Protein AF-D0GMX8-F1 (afdb_monomer_lite)

Foldseek 3Di:
DDDDDDCPDLDQDADVCLVPPPLADPLLSVLLSVVSSDDPPDQDDLVVSCVVDPDDSVSSVVSVVSCVVLQQWAWDQDPVRGIDIDGHSDSVPRPDDHPVVVVVVVVDDD

Secondary structure (DSSP, 8-state):
--------SS-----HHHHH-TTS-HHHHHHHHHHHTSPTT----HHHHHHTSSS-HHHHHHHHHHHHHTTSEEEEE-TTS-EEEEE-SSGGG--PPPHHHHHHTTS---

Structure (mmCIF, N/CA/C/O backbone):
data_AF-D0GMX8-F1
#
_entry.id   AF-D0GMX8-F1
#
loop_
_atom_site.group_PDB
_atom_site.id
_atom_site.type_symbol
_atom_site.label_atom_id
_atom_site.label_alt_id
_atom_site.label_comp_id
_atom_site.label_asym_id
_atom_site.label_entity_id
_atom_site.label_seq_id
_atom_site.pdbx_PDB_ins_code
_atom_site.Cartn_x
_atom_site.Cartn_y
_atom_site.Cartn_z
_atom_site.occupancy
_atom_site.B_iso_or_equiv
_atom_site.auth_seq_id
_atom_site.auth_comp_id
_atom_site.auth_asym_id
_atom_site.auth_atom_id
_atom_site.pdbx_PDB_model_num
ATOM 1 N N . MET A 1 1 ? -20.144 13.429 -29.636 1.00 50.22 1 MET A N 1
ATOM 2 C CA . MET A 1 1 ? -20.637 12.050 -29.410 1.00 50.22 1 MET A CA 1
ATOM 3 C C . MET A 1 1 ? -20.011 11.541 -28.115 1.00 50.22 1 MET A C 1
ATOM 5 O O . MET A 1 1 ? -18.799 11.648 -27.983 1.00 50.22 1 MET A O 1
ATOM 9 N N . LYS A 1 2 ? -20.798 11.110 -27.120 1.00 54.91 2 LYS A N 1
ATOM 10 C CA . LYS A 1 2 ? -20.285 10.665 -25.811 1.00 54.91 2 LYS A CA 1
ATOM 11 C C . LYS A 1 2 ? -20.066 9.151 -25.867 1.00 54.91 2 LYS A C 1
ATOM 13 O O . LYS A 1 2 ? -21.026 8.395 -25.777 1.00 54.91 2 LYS A O 1
ATOM 18 N N . THR A 1 3 ? -18.829 8.709 -26.065 1.00 55.72 3 THR A N 1
ATOM 19 C CA . THR A 1 3 ? -18.500 7.278 -26.070 1.00 55.72 3 THR A CA 1
ATOM 20 C C . THR A 1 3 ? -18.466 6.771 -24.632 1.00 55.72 3 THR A C 1
ATOM 22 O O . THR A 1 3 ? -17.582 7.134 -23.860 1.00 55.72 3 THR A O 1
ATOM 25 N N . ILE A 1 4 ? -19.443 5.949 -24.251 1.00 68.44 4 ILE A N 1
ATOM 26 C CA . ILE A 1 4 ? -19.438 5.235 -22.972 1.00 68.44 4 ILE A CA 1
ATOM 27 C C . ILE A 1 4 ? -18.650 3.940 -23.193 1.00 68.44 4 ILE A C 1
ATOM 29 O O . ILE A 1 4 ? -19.181 2.968 -23.723 1.00 68.44 4 ILE A O 1
ATOM 33 N N . MET A 1 5 ? -17.367 3.932 -22.829 1.00 63.62 5 MET A N 1
ATOM 34 C CA . MET A 1 5 ? -16.567 2.705 -22.827 1.00 63.62 5 MET A CA 1
ATOM 35 C C . MET A 1 5 ? -17.048 1.794 -21.692 1.00 63.62 5 MET A C 1
ATOM 37 O O . MET A 1 5 ? -16.853 2.107 -20.517 1.00 63.62 5 MET A O 1
ATOM 41 N N . LYS A 1 6 ? -17.665 0.655 -22.028 1.00 68.94 6 LYS A N 1
ATOM 42 C CA . LYS A 1 6 ? -17.852 -0.441 -21.069 1.00 68.94 6 LYS A CA 1
ATOM 43 C C . LYS A 1 6 ? -16.501 -1.132 -20.877 1.00 68.94 6 LYS A C 1
ATOM 45 O O . LYS A 1 6 ? -15.975 -1.713 -21.822 1.00 68.94 6 LYS A O 1
ATOM 50 N N . LYS A 1 7 ? -15.923 -1.040 -19.676 1.00 71.31 7 LYS A N 1
ATOM 51 C CA . LYS A 1 7 ? -14.758 -1.852 -19.301 1.00 71.31 7 LYS A CA 1
ATOM 52 C C . LYS A 1 7 ? -15.223 -3.299 -19.144 1.00 71.31 7 LYS A C 1
ATOM 54 O O . LYS A 1 7 ? -15.945 -3.592 -18.198 1.00 71.31 7 LYS A O 1
ATOM 59 N N . ASN A 1 8 ? -14.842 -4.167 -20.077 1.00 76.44 8 ASN A N 1
ATOM 60 C CA . ASN A 1 8 ? -15.145 -5.602 -20.020 1.00 76.44 8 ASN A CA 1
ATOM 61 C C . ASN A 1 8 ? -13.936 -6.436 -19.551 1.00 76.44 8 ASN A C 1
ATOM 63 O O . ASN A 1 8 ? -14.078 -7.625 -19.2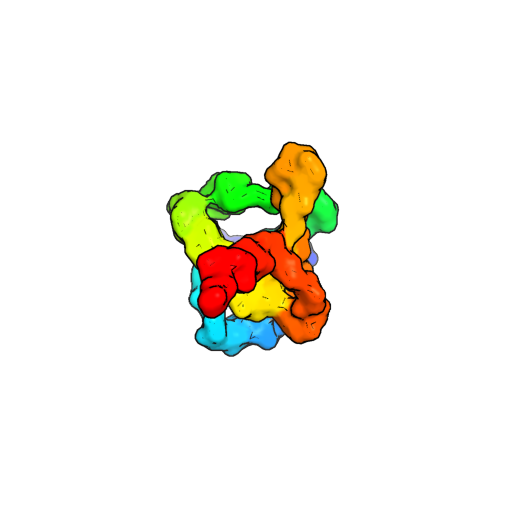89 1.00 76.44 8 ASN A O 1
ATOM 67 N N . ASP A 1 9 ? -12.763 -5.814 -19.431 1.00 79.25 9 ASP A N 1
ATOM 68 C CA . ASP A 1 9 ? -11.500 -6.410 -19.000 1.00 79.25 9 ASP A CA 1
ATOM 69 C C . ASP A 1 9 ? -10.661 -5.385 -18.203 1.00 79.25 9 ASP A C 1
ATOM 71 O O . ASP A 1 9 ? -11.082 -4.241 -17.998 1.00 79.25 9 ASP A O 1
ATOM 75 N N . ASN A 1 10 ? -9.486 -5.802 -17.712 1.00 84.31 10 ASN A N 1
ATOM 76 C CA . ASN A 1 10 ? -8.500 -4.932 -17.052 1.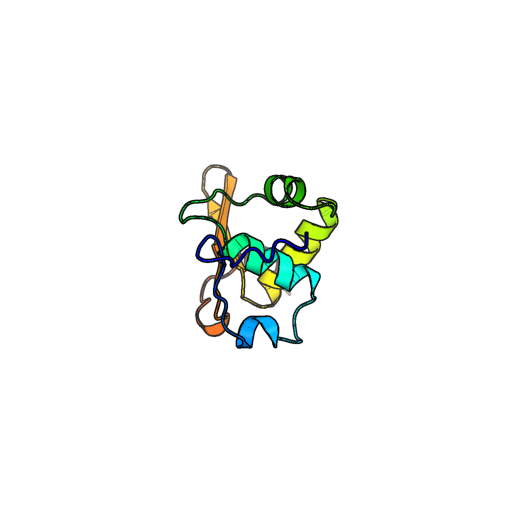00 84.31 10 ASN A CA 1
ATOM 77 C C . ASN A 1 10 ? -9.025 -4.174 -15.817 1.00 84.31 10 ASN A C 1
ATOM 79 O O . ASN A 1 10 ? -8.772 -2.979 -15.631 1.00 84.31 10 ASN A O 1
ATOM 83 N N . PHE A 1 11 ? -9.756 -4.876 -14.953 1.00 89.25 11 PHE A N 1
ATOM 84 C CA . PHE A 1 11 ? -10.201 -4.371 -13.658 1.00 89.25 11 PHE A CA 1
ATOM 85 C C . PHE A 1 11 ? -9.649 -5.229 -12.520 1.00 89.25 11 PHE A C 1
ATOM 87 O O . PHE A 1 11 ? -9.378 -6.417 -12.682 1.00 89.25 11 PHE A O 1
ATOM 94 N N . THR A 1 12 ? -9.490 -4.612 -11.354 1.00 89.06 12 THR A N 1
ATOM 95 C CA . THR A 1 12 ? -9.103 -5.300 -10.122 1.00 89.06 12 THR A CA 1
ATOM 96 C C . THR A 1 12 ? -10.353 -5.481 -9.275 1.00 89.06 12 THR A C 1
ATOM 98 O O . THR A 1 12 ? -11.014 -4.499 -8.936 1.00 89.06 12 THR A O 1
ATOM 101 N N . ILE A 1 13 ? -10.689 -6.730 -8.958 1.00 90.12 13 ILE A N 1
ATOM 102 C CA . ILE A 1 13 ? -11.703 -7.046 -7.950 1.00 90.12 13 ILE A CA 1
ATOM 103 C C . ILE A 1 13 ? -10.999 -7.031 -6.598 1.00 90.12 13 ILE A C 1
ATOM 105 O O . ILE A 1 13 ? -9.960 -7.666 -6.445 1.00 90.12 13 ILE A O 1
ATOM 109 N N . ILE A 1 14 ? -11.566 -6.299 -5.646 1.00 91.25 14 ILE A N 1
ATOM 110 C CA . ILE A 1 14 ? -11.101 -6.249 -4.262 1.00 91.25 14 ILE A CA 1
ATOM 111 C C . ILE A 1 14 ? -12.300 -6.411 -3.333 1.00 91.25 14 ILE A C 1
ATOM 113 O O . I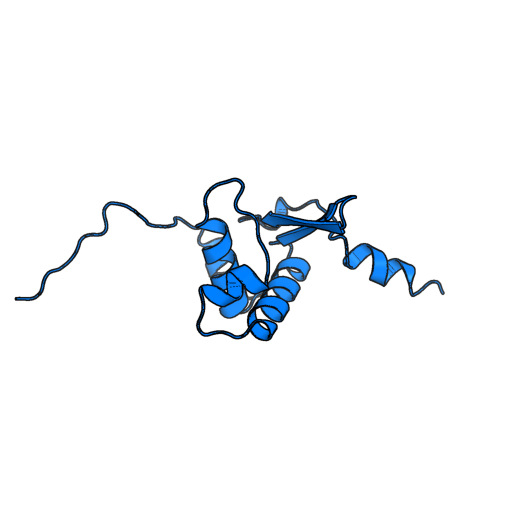LE A 1 14 ? -13.405 -5.951 -3.632 1.00 91.25 14 ILE A O 1
ATOM 117 N N . ALA A 1 15 ? -12.081 -7.051 -2.199 1.00 91.31 15 ALA A N 1
ATOM 118 C CA . ALA A 1 15 ? -13.061 -7.240 -1.158 1.00 91.31 15 ALA A CA 1
ATOM 119 C C . ALA A 1 15 ? -13.328 -5.917 -0.424 1.00 91.31 15 ALA A C 1
ATOM 121 O O . ALA A 1 15 ? -12.433 -5.116 -0.136 1.00 91.31 15 ALA A O 1
ATOM 122 N N . ASN A 1 16 ? -14.600 -5.687 -0.093 1.00 93.50 16 ASN A N 1
ATOM 123 C CA . ASN A 1 16 ? -15.035 -4.440 0.538 1.00 93.50 16 ASN A CA 1
ATOM 124 C C . ASN A 1 16 ? -14.400 -4.221 1.916 1.00 93.50 16 ASN A C 1
ATOM 126 O O . ASN A 1 16 ? -14.236 -3.078 2.325 1.00 93.50 16 ASN A O 1
ATOM 130 N N . ASN A 1 17 ? -14.027 -5.286 2.628 1.00 92.19 17 ASN A N 1
ATOM 131 C CA . ASN A 1 17 ? -13.360 -5.192 3.929 1.00 92.19 17 ASN A CA 1
ATOM 132 C C . ASN A 1 17 ? -12.068 -4.355 3.864 1.00 92.19 17 ASN A C 1
ATOM 134 O O . ASN A 1 17 ? -11.842 -3.540 4.752 1.00 92.19 17 ASN A O 1
ATOM 138 N N . LEU A 1 18 ? -11.276 -4.491 2.798 1.00 92.50 18 LEU A N 1
ATOM 139 C CA . LEU A 1 18 ? -10.062 -3.710 2.560 1.00 92.50 18 LEU A CA 1
ATOM 140 C C . LEU A 1 18 ? -10.395 -2.226 2.354 1.00 92.50 18 LEU A C 1
ATOM 142 O O . LEU A 1 18 ? -9.755 -1.347 2.931 1.00 92.50 18 LEU A O 1
ATOM 146 N N . ILE A 1 19 ? -11.428 -1.934 1.558 1.00 92.69 19 ILE A N 1
ATOM 147 C CA . ILE A 1 19 ? -11.871 -0.559 1.276 1.00 92.69 19 ILE A CA 1
ATOM 148 C C . ILE A 1 19 ? -12.429 0.103 2.540 1.00 92.69 19 ILE A C 1
ATOM 150 O O . ILE A 1 19 ? -12.174 1.281 2.791 1.00 92.69 19 ILE A O 1
ATOM 154 N N . LEU A 1 20 ? -13.186 -0.650 3.334 1.00 94.44 20 LEU A N 1
ATOM 155 C CA . LEU A 1 20 ? -13.873 -0.178 4.534 1.00 94.44 20 LEU A CA 1
ATOM 156 C C . LEU A 1 20 ? -12.970 -0.150 5.775 1.00 94.44 20 LEU A C 1
ATOM 158 O O . LEU A 1 20 ? -13.393 0.340 6.820 1.00 94.44 20 LEU A O 1
ATOM 162 N N . ASP A 1 21 ? -11.727 -0.627 5.683 1.00 94.62 21 ASP A N 1
ATOM 163 C CA . ASP A 1 21 ? -10.795 -0.594 6.803 1.00 94.62 21 ASP A CA 1
ATOM 164 C C . ASP A 1 21 ? -10.381 0.849 7.140 1.00 94.62 21 ASP A C 1
ATOM 166 O O . ASP A 1 21 ? -9.607 1.483 6.424 1.00 94.62 21 ASP A O 1
ATOM 170 N N . ASN A 1 22 ? -10.891 1.382 8.249 1.00 95.31 22 ASN A N 1
ATOM 171 C CA . ASN A 1 22 ? -10.580 2.737 8.713 1.00 95.31 22 ASN A CA 1
ATOM 172 C C . ASN A 1 22 ? -9.248 2.834 9.477 1.00 95.31 22 ASN A C 1
ATOM 174 O O . ASN A 1 22 ? -8.845 3.931 9.852 1.00 95.31 22 ASN A O 1
ATOM 178 N N . SER A 1 23 ? -8.555 1.711 9.705 1.00 95.00 23 SER A N 1
ATOM 179 C CA . SER A 1 23 ? -7.239 1.691 10.360 1.00 95.00 23 SER A CA 1
ATOM 180 C C . SER A 1 23 ? -6.093 2.125 9.442 1.00 95.00 23 SER A C 1
ATOM 182 O O . SER A 1 23 ? -4.988 2.359 9.930 1.00 95.00 23 SER A O 1
ATOM 184 N N . ILE A 1 24 ? -6.356 2.246 8.134 1.00 95.75 24 ILE A N 1
ATOM 185 C CA . ILE A 1 24 ? -5.377 2.642 7.121 1.00 95.75 24 ILE A CA 1
ATOM 186 C C . ILE A 1 24 ? -5.856 3.832 6.283 1.00 95.75 24 ILE A C 1
ATOM 188 O O . ILE A 1 24 ? -7.033 3.973 5.945 1.00 95.75 24 ILE A O 1
ATOM 192 N N . SER A 1 25 ? -4.910 4.680 5.901 1.00 96.88 25 SER A N 1
ATOM 193 C CA . SER A 1 25 ? -5.126 5.870 5.092 1.00 96.88 25 SER A CA 1
ATOM 194 C C . SER A 1 25 ? -5.537 5.530 3.659 1.00 96.88 25 SER A C 1
ATOM 196 O O . SER A 1 25 ? -5.180 4.488 3.105 1.00 96.88 25 SER A O 1
ATOM 198 N N . TRP A 1 26 ? -6.230 6.460 2.994 1.00 95.38 26 TRP A N 1
ATOM 199 C CA . TRP A 1 26 ? -6.564 6.339 1.567 1.00 95.38 26 TRP A CA 1
ATOM 200 C C . TRP A 1 26 ? -5.337 6.125 0.677 1.00 95.38 26 TRP A C 1
ATOM 202 O O . TRP A 1 26 ? -5.402 5.400 -0.317 1.00 95.38 26 TRP A O 1
ATOM 212 N N . LYS A 1 27 ? -4.202 6.707 1.065 1.00 94.62 27 LYS A N 1
ATOM 213 C CA . LYS A 1 27 ? -2.912 6.498 0.408 1.00 94.62 27 LYS A CA 1
ATOM 214 C C . LYS A 1 27 ? -2.456 5.044 0.542 1.00 94.62 27 LYS A C 1
ATOM 216 O O . LYS A 1 27 ? -2.137 4.418 -0.463 1.00 94.62 27 LYS A O 1
ATOM 221 N N . ALA A 1 28 ? -2.462 4.494 1.758 1.00 96.31 28 ALA A N 1
ATOM 222 C CA . ALA A 1 28 ? -2.117 3.094 1.997 1.00 96.31 28 ALA A CA 1
ATOM 223 C C . ALA A 1 28 ? -3.058 2.140 1.242 1.00 96.31 28 ALA A C 1
ATOM 225 O O . ALA A 1 28 ? -2.575 1.244 0.553 1.00 96.31 28 ALA A O 1
ATOM 226 N N . LYS A 1 29 ? -4.376 2.389 1.271 1.00 95.94 29 LYS A N 1
ATOM 227 C CA . LYS A 1 29 ? -5.367 1.634 0.479 1.00 95.94 29 LYS A CA 1
ATOM 228 C C . LYS A 1 29 ? -5.025 1.640 -1.008 1.00 95.94 29 LYS A C 1
ATOM 230 O O . LYS A 1 29 ? -4.969 0.587 -1.631 1.00 95.94 29 LYS A O 1
ATOM 235 N N . SER A 1 30 ? -4.746 2.817 -1.565 1.00 94.56 30 SER A N 1
ATOM 236 C CA . SER A 1 30 ? -4.421 2.970 -2.989 1.00 94.56 30 SER A CA 1
ATOM 237 C C . SER A 1 30 ? -3.141 2.223 -3.372 1.00 94.56 30 SER A C 1
ATOM 239 O O . SER A 1 30 ? -3.112 1.545 -4.397 1.00 94.56 30 SER A O 1
ATOM 241 N N . ILE A 1 31 ? -2.104 2.283 -2.529 1.00 95.56 31 ILE A N 1
ATOM 242 C CA . ILE A 1 31 ? -0.858 1.528 -2.734 1.00 95.56 31 ILE A CA 1
ATOM 243 C C . ILE A 1 31 ? -1.128 0.021 -2.696 1.00 95.56 31 ILE A C 1
ATOM 245 O O . ILE A 1 31 ? -0.652 -0.700 -3.568 1.00 95.56 31 ILE A O 1
ATOM 249 N N . LEU A 1 32 ? -1.914 -0.459 -1.730 1.00 95.38 32 LEU A N 1
ATOM 250 C CA . LEU A 1 32 ? -2.257 -1.875 -1.609 1.00 95.38 32 LEU A CA 1
ATOM 251 C C . LEU A 1 32 ? -3.030 -2.382 -2.832 1.00 95.38 32 LEU A C 1
ATOM 253 O O . LEU A 1 32 ? -2.656 -3.398 -3.412 1.00 95.38 32 LEU A O 1
ATOM 257 N N . ILE A 1 33 ? -4.054 -1.646 -3.270 1.00 95.19 33 ILE A N 1
ATOM 258 C CA . ILE A 1 33 ? -4.840 -1.978 -4.468 1.00 95.19 33 ILE A CA 1
ATOM 259 C C . ILE A 1 33 ? -3.938 -2.009 -5.705 1.00 95.19 33 ILE A C 1
ATOM 261 O O . ILE A 1 33 ? -4.012 -2.943 -6.502 1.00 95.19 33 ILE A O 1
ATOM 265 N N . TYR A 1 34 ? -3.037 -1.032 -5.846 1.00 94.69 34 TYR A N 1
ATOM 266 C CA . TYR A 1 34 ? -2.053 -1.037 -6.924 1.00 94.69 34 TYR A CA 1
ATOM 267 C C . TYR A 1 34 ? -1.168 -2.287 -6.872 1.00 94.69 34 TYR A C 1
ATOM 269 O O . TYR A 1 34 ? -0.973 -2.932 -7.900 1.00 94.69 34 TYR A O 1
ATOM 277 N N . MET A 1 35 ? -0.672 -2.673 -5.693 1.00 94.06 35 MET A N 1
ATOM 278 C CA . MET A 1 35 ? 0.147 -3.877 -5.544 1.00 94.06 35 MET A CA 1
ATOM 279 C C . MET A 1 35 ? -0.624 -5.148 -5.922 1.00 94.06 35 MET A C 1
ATOM 281 O O . MET A 1 35 ? -0.080 -5.966 -6.663 1.00 94.06 35 MET A O 1
ATOM 285 N N . LEU A 1 36 ? -1.881 -5.278 -5.483 1.00 93.44 36 LEU A N 1
ATOM 286 C CA . LEU A 1 36 ? -2.778 -6.399 -5.804 1.00 93.44 36 LEU A CA 1
ATOM 287 C C . LEU A 1 36 ? -3.167 -6.456 -7.290 1.00 93.44 36 LEU A C 1
ATOM 289 O O . LEU A 1 36 ? -3.455 -7.529 -7.809 1.00 93.44 36 LEU A O 1
ATOM 293 N N . SER A 1 37 ? -3.142 -5.322 -7.995 1.00 93.69 37 SER A N 1
ATOM 294 C CA . SER A 1 37 ? -3.424 -5.264 -9.436 1.00 93.69 37 SER A CA 1
ATOM 295 C C . SER A 1 37 ? -2.295 -5.814 -10.319 1.00 93.69 37 SER A C 1
ATOM 297 O O . SER A 1 37 ? -2.487 -5.990 -11.523 1.00 93.69 37 SER A O 1
ATOM 299 N N . ARG A 1 38 ? -1.098 -6.053 -9.761 1.00 92.81 38 ARG A N 1
ATOM 300 C CA . ARG A 1 38 ? 0.061 -6.531 -10.529 1.00 92.81 38 ARG A CA 1
ATOM 301 C C . ARG A 1 38 ? 0.030 -8.053 -10.698 1.00 92.81 38 ARG A C 1
ATOM 303 O O . ARG A 1 38 ? -0.453 -8.759 -9.817 1.00 92.81 38 ARG A O 1
ATOM 310 N N . PRO A 1 39 ? 0.588 -8.581 -11.803 1.00 89.62 39 PRO A N 1
ATOM 311 C CA . PRO A 1 39 ? 0.719 -10.020 -11.988 1.00 89.62 39 PRO A CA 1
ATOM 312 C C . PRO A 1 39 ? 1.589 -10.658 -10.899 1.00 89.62 39 PRO A C 1
ATOM 314 O O . PRO A 1 39 ? 2.494 -10.033 -10.335 1.00 89.62 39 PRO A O 1
ATOM 317 N N . LYS A 1 40 ? 1.350 -11.948 -10.647 1.00 83.25 40 LYS A N 1
ATOM 318 C CA . LYS A 1 40 ? 2.162 -12.755 -9.732 1.00 83.25 40 LYS A CA 1
ATOM 319 C C . LYS A 1 40 ? 3.641 -12.697 -10.135 1.00 83.25 40 LYS A C 1
ATOM 321 O O . LYS A 1 40 ? 3.974 -12.861 -11.303 1.00 83.25 40 LYS A O 1
ATOM 326 N N . GLY A 1 41 ? 4.522 -12.504 -9.154 1.00 80.69 41 GLY A N 1
ATOM 327 C CA . GLY A 1 41 ? 5.969 -12.413 -9.379 1.00 80.69 41 GLY A CA 1
ATOM 328 C C . GLY A 1 41 ? 6.466 -11.011 -9.734 1.00 80.69 41 GLY A C 1
ATOM 329 O O . GLY A 1 41 ? 7.653 -10.846 -10.003 1.00 80.69 41 GLY A O 1
ATOM 330 N N . TRP A 1 42 ? 5.598 -9.993 -9.706 1.00 87.19 42 TRP A N 1
ATOM 331 C CA . TRP A 1 42 ? 6.039 -8.608 -9.830 1.00 87.19 42 TRP A CA 1
ATOM 332 C C . TRP A 1 42 ? 7.084 -8.270 -8.755 1.00 87.19 42 TRP A C 1
ATOM 334 O O . TRP A 1 42 ? 6.853 -8.467 -7.562 1.00 87.19 42 TRP A O 1
ATOM 344 N N . SER A 1 43 ? 8.228 -7.723 -9.170 1.00 81.19 43 SER A N 1
ATOM 345 C CA . SER A 1 43 ? 9.263 -7.276 -8.238 1.00 81.19 43 SER A CA 1
ATOM 346 C C . SER A 1 43 ? 8.876 -5.928 -7.634 1.00 81.19 43 SER A C 1
ATOM 348 O O . SER A 1 43 ? 8.967 -4.881 -8.282 1.00 81.19 43 SER A O 1
ATOM 350 N N . TYR A 1 44 ? 8.397 -5.947 -6.392 1.00 85.19 44 TYR A N 1
ATOM 351 C CA . TYR A 1 44 ? 7.996 -4.735 -5.686 1.00 85.19 44 TYR A CA 1
ATOM 352 C C . TYR A 1 44 ? 9.206 -3.994 -5.117 1.00 85.19 44 TYR A C 1
ATOM 354 O O . TYR A 1 44 ? 10.062 -4.556 -4.441 1.00 85.19 44 TYR A O 1
ATOM 362 N N . ASN A 1 45 ? 9.236 -2.692 -5.375 1.00 86.38 45 ASN A N 1
ATOM 363 C CA . ASN A 1 45 ? 10.249 -1.753 -4.919 1.00 86.38 45 ASN A CA 1
ATOM 364 C C . ASN A 1 45 ? 9.544 -0.402 -4.723 1.00 86.38 45 ASN A C 1
ATOM 366 O O . ASN A 1 45 ? 8.779 0.009 -5.593 1.00 86.38 45 ASN A O 1
ATOM 370 N N . ALA A 1 46 ? 9.793 0.298 -3.613 1.00 89.69 46 ALA A N 1
ATOM 371 C CA . ALA A 1 46 ? 9.194 1.609 -3.349 1.00 89.69 46 ALA A CA 1
ATOM 372 C C . ALA A 1 46 ? 9.494 2.646 -4.450 1.00 89.69 46 ALA A C 1
ATOM 374 O O . ALA A 1 46 ? 8.595 3.374 -4.865 1.00 89.69 46 ALA A O 1
ATOM 375 N N . ALA A 1 47 ? 10.727 2.676 -4.965 1.00 90.00 47 ALA A N 1
ATOM 376 C CA . ALA A 1 47 ? 11.113 3.518 -6.093 1.00 90.00 47 ALA A CA 1
ATOM 377 C C . ALA A 1 47 ? 10.338 3.141 -7.361 1.00 90.00 47 ALA A C 1
ATOM 379 O O . ALA A 1 47 ? 9.860 4.025 -8.064 1.00 90.00 47 ALA A O 1
ATOM 380 N N . GLU A 1 48 ? 10.150 1.846 -7.628 1.00 89.50 48 GLU A N 1
ATOM 381 C CA . GLU A 1 48 ? 9.356 1.406 -8.777 1.00 89.50 48 GLU A CA 1
ATOM 382 C C . GLU A 1 48 ? 7.889 1.803 -8.618 1.00 89.50 48 GLU A C 1
A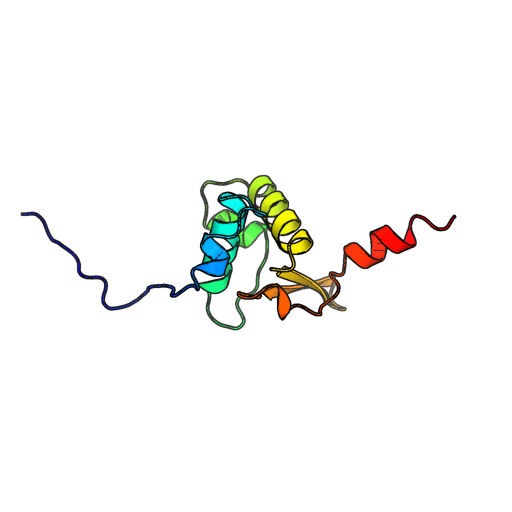TOM 384 O O . GLU A 1 48 ? 7.342 2.424 -9.517 1.00 89.50 48 GLU A O 1
ATOM 389 N N . ILE A 1 49 ? 7.274 1.558 -7.457 1.00 91.62 49 ILE A N 1
ATOM 390 C CA . ILE A 1 49 ? 5.893 1.978 -7.168 1.00 91.62 49 ILE A CA 1
ATOM 391 C C . ILE A 1 49 ? 5.737 3.495 -7.362 1.00 91.62 49 ILE A C 1
ATOM 393 O O . ILE A 1 49 ? 4.765 3.931 -7.973 1.00 91.62 49 ILE A O 1
ATOM 397 N N . SER A 1 50 ? 6.711 4.297 -6.915 1.00 92.19 50 SER A N 1
ATOM 398 C CA . SER A 1 50 ? 6.655 5.759 -7.057 1.00 92.19 50 SER A CA 1
ATOM 399 C C . SER A 1 50 ? 6.683 6.250 -8.506 1.00 92.19 50 SER A C 1
ATOM 401 O O . SER A 1 50 ? 6.128 7.304 -8.784 1.00 92.19 50 SER A O 1
ATOM 403 N N . LYS A 1 51 ? 7.239 5.484 -9.456 1.00 91.44 51 LYS A N 1
ATOM 404 C CA . LYS A 1 51 ? 7.205 5.857 -10.884 1.00 91.44 51 LYS A CA 1
ATOM 405 C C . LYS A 1 51 ? 5.802 5.792 -11.489 1.00 91.44 51 LYS A C 1
ATOM 407 O O . LYS A 1 51 ? 5.558 6.417 -12.515 1.00 91.44 51 LYS A O 1
ATOM 412 N N . HIS A 1 52 ? 4.891 5.037 -10.871 1.00 89.00 52 HIS A N 1
ATOM 413 C CA . HIS A 1 52 ? 3.509 4.864 -11.334 1.00 89.00 52 HIS A CA 1
ATOM 414 C C . HIS A 1 52 ? 2.518 5.756 -10.568 1.00 89.00 52 HIS A C 1
ATOM 416 O O . HIS A 1 52 ? 1.309 5.569 -10.688 1.00 89.00 52 HIS A O 1
ATOM 422 N N . SER A 1 53 ? 3.006 6.733 -9.792 1.00 86.94 53 SER A N 1
ATOM 423 C CA . SER A 1 53 ? 2.183 7.747 -9.125 1.00 86.94 53 SER A CA 1
ATOM 424 C C . SER A 1 53 ? 2.773 9.148 -9.311 1.00 86.94 53 SER A C 1
ATOM 426 O O . SER A 1 53 ? 3.951 9.317 -9.608 1.00 86.94 53 SER A O 1
ATOM 428 N N . LYS A 1 54 ? 1.940 10.175 -9.112 1.00 88.81 54 LYS A N 1
ATOM 429 C CA . LYS A 1 54 ? 2.415 11.554 -8.906 1.00 88.81 54 LYS A CA 1
ATOM 430 C C . LYS A 1 54 ? 3.019 11.746 -7.512 1.00 88.81 54 LYS A C 1
ATOM 432 O O . LYS A 1 54 ? 3.687 12.746 -7.262 1.00 88.81 54 LYS A O 1
ATOM 437 N N . ASP A 1 55 ? 2.752 10.811 -6.608 1.00 87.75 55 ASP A N 1
ATOM 438 C CA . ASP A 1 55 ? 3.284 10.818 -5.258 1.00 87.75 55 ASP A CA 1
ATOM 439 C C . ASP A 1 55 ? 4.787 10.538 -5.252 1.00 87.75 55 ASP A C 1
ATOM 441 O O . ASP A 1 55 ? 5.280 9.611 -5.893 1.00 87.75 55 ASP A O 1
ATOM 445 N N . GLY 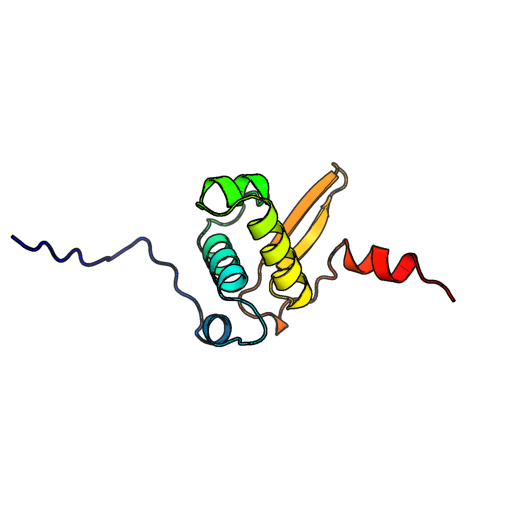A 1 56 ? 5.519 11.312 -4.451 1.00 91.38 56 GLY A N 1
ATOM 446 C CA . GLY A 1 56 ? 6.945 11.087 -4.250 1.00 91.38 56 GLY A CA 1
ATOM 447 C C . GLY A 1 56 ? 7.242 9.788 -3.493 1.00 91.38 56 GLY A C 1
ATOM 448 O O . GLY A 1 56 ? 6.410 9.244 -2.763 1.00 91.38 56 GLY A O 1
ATOM 449 N N . ILE A 1 57 ? 8.491 9.331 -3.581 1.00 94.31 57 ILE A N 1
ATOM 450 C CA . ILE A 1 57 ? 8.947 8.087 -2.942 1.00 94.31 57 ILE A CA 1
ATOM 451 C C . ILE A 1 57 ? 8.692 8.051 -1.421 1.00 94.31 57 ILE A C 1
ATOM 453 O O . ILE A 1 57 ? 8.339 7.011 -0.870 1.00 94.31 57 ILE A O 1
ATOM 457 N N . ASN A 1 58 ? 8.767 9.197 -0.737 1.00 94.31 58 ASN A N 1
ATOM 458 C CA . ASN A 1 58 ? 8.491 9.307 0.702 1.00 94.31 58 ASN A CA 1
ATOM 459 C C . ASN A 1 58 ? 7.020 9.015 1.049 1.00 94.31 58 ASN A C 1
ATOM 461 O O . ASN A 1 58 ? 6.714 8.429 2.095 1.00 94.31 58 ASN A O 1
ATOM 465 N N . ALA A 1 59 ? 6.092 9.389 0.167 1.00 93.94 59 ALA A N 1
ATOM 466 C CA . ALA A 1 59 ? 4.678 9.077 0.333 1.00 93.94 59 ALA A CA 1
ATOM 467 C C . ALA A 1 59 ? 4.436 7.566 0.185 1.00 93.94 59 ALA A C 1
ATOM 469 O O . ALA A 1 59 ? 3.717 6.984 1.000 1.00 93.94 59 ALA A O 1
ATOM 470 N N . VAL A 1 60 ? 5.119 6.922 -0.768 1.00 94.81 60 VAL A N 1
ATOM 471 C CA . VAL A 1 60 ? 5.097 5.461 -0.931 1.00 94.81 60 VAL A CA 1
ATOM 472 C C . VAL A 1 60 ? 5.676 4.761 0.297 1.00 94.81 60 VAL A C 1
ATOM 474 O O . VAL A 1 60 ? 5.038 3.864 0.840 1.00 94.81 60 VAL A O 1
ATOM 477 N N . TYR A 1 61 ? 6.836 5.194 0.799 1.00 94.12 61 TYR A N 1
ATOM 478 C CA . TYR A 1 61 ? 7.445 4.603 1.996 1.00 94.12 61 TYR A CA 1
ATOM 479 C C . TYR A 1 61 ? 6.547 4.693 3.226 1.00 94.12 61 TYR A C 1
ATOM 481 O O . TYR A 1 61 ? 6.375 3.706 3.941 1.00 94.12 61 TYR A O 1
ATOM 489 N N . SER A 1 62 ? 5.959 5.863 3.470 1.00 95.50 62 SER A N 1
ATOM 490 C CA . SER A 1 62 ? 5.045 6.046 4.599 1.00 95.50 62 SER A CA 1
ATOM 491 C C . SER A 1 62 ? 3.784 5.189 4.458 1.00 95.50 62 SER A C 1
ATOM 493 O O . SER A 1 62 ? 3.360 4.594 5.445 1.00 95.50 62 SER A O 1
ATOM 495 N N . GLY A 1 63 ? 3.236 5.051 3.246 1.00 96.12 63 GLY A N 1
ATOM 496 C CA . GLY A 1 63 ? 2.122 4.137 2.984 1.00 96.12 63 GLY A CA 1
ATOM 497 C C . GLY A 1 63 ? 2.492 2.664 3.186 1.00 96.12 63 GLY A C 1
ATOM 498 O O . GLY A 1 63 ? 1.763 1.935 3.845 1.00 96.12 63 GLY A O 1
ATOM 499 N N . LEU A 1 64 ? 3.659 2.223 2.707 1.00 95.06 64 LEU A N 1
ATOM 500 C CA . LEU A 1 64 ? 4.145 0.856 2.931 1.00 95.06 64 LEU A CA 1
ATOM 501 C C . LEU A 1 64 ? 4.375 0.561 4.419 1.00 95.06 64 LEU A C 1
ATOM 503 O O . LEU A 1 64 ? 4.034 -0.522 4.883 1.00 95.06 64 LEU A O 1
ATOM 507 N N . LYS A 1 65 ? 4.921 1.516 5.183 1.00 94.81 65 LYS A N 1
ATOM 508 C CA . LYS A 1 65 ? 5.106 1.372 6.636 1.00 94.81 65 LYS A CA 1
ATOM 509 C C . LYS A 1 65 ? 3.770 1.191 7.358 1.00 94.81 65 LYS A C 1
ATOM 511 O O . LYS A 1 65 ? 3.662 0.364 8.259 1.00 94.81 65 LYS A O 1
ATOM 516 N N . GLU A 1 66 ? 2.762 1.953 6.951 1.00 96.38 66 GLU A N 1
ATOM 517 C CA . GLU A 1 66 ? 1.400 1.833 7.467 1.00 96.38 66 GLU A CA 1
ATOM 518 C C . GLU A 1 66 ? 0.786 0.462 7.142 1.00 96.38 66 GLU A C 1
ATOM 520 O O . GLU A 1 66 ? 0.256 -0.193 8.035 1.00 96.38 66 GLU A O 1
ATOM 525 N N . LEU A 1 67 ? 0.942 -0.019 5.903 1.00 96.06 67 LEU A N 1
ATOM 526 C CA . LEU A 1 67 ? 0.462 -1.341 5.482 1.00 96.06 67 LEU A CA 1
ATOM 527 C C . LEU A 1 67 ? 1.131 -2.495 6.235 1.00 96.06 67 LEU A C 1
ATOM 529 O O . LEU A 1 67 ? 0.463 -3.486 6.535 1.00 96.06 67 LEU A O 1
ATOM 533 N N . VAL A 1 68 ? 2.419 -2.360 6.562 1.00 95.38 68 VAL A N 1
ATOM 534 C CA . VAL A 1 68 ? 3.138 -3.334 7.396 1.00 95.38 68 VAL A CA 1
ATOM 535 C C . VAL A 1 68 ? 2.555 -3.378 8.800 1.00 95.38 68 VAL A C 1
ATOM 537 O O . VAL A 1 68 ? 2.138 -4.438 9.258 1.00 95.38 68 VAL A O 1
ATOM 540 N N . LYS A 1 69 ? 2.403 -2.214 9.441 1.00 94.31 69 LYS A N 1
ATOM 541 C CA . LYS A 1 69 ? 1.801 -2.114 10.778 1.00 94.31 69 LYS A CA 1
ATOM 542 C C . LYS A 1 69 ? 0.370 -2.670 10.817 1.00 94.31 69 LYS A C 1
ATOM 544 O O . LYS A 1 69 ? -0.040 -3.265 11.809 1.00 94.31 69 LYS A O 1
ATOM 549 N N . ALA A 1 70 ? -0.389 -2.479 9.740 1.00 95.06 70 ALA A N 1
ATOM 550 C CA . ALA A 1 70 ? -1.753 -2.980 9.597 1.00 95.06 70 ALA A CA 1
ATOM 551 C C . ALA A 1 70 ? -1.839 -4.453 9.148 1.00 95.06 70 ALA A C 1
ATOM 553 O O . ALA A 1 70 ? -2.946 -4.958 8.970 1.00 95.06 70 ALA A O 1
ATOM 554 N N . LYS A 1 71 ? -0.703 -5.148 8.981 1.00 95.38 71 LYS A N 1
ATOM 555 C CA . LYS A 1 71 ? -0.589 -6.553 8.549 1.00 95.38 71 LYS A CA 1
ATOM 556 C C . LYS A 1 71 ? -1.098 -6.863 7.135 1.00 95.38 71 LYS A C 1
ATOM 558 O O . LYS A 1 71 ? -1.262 -8.029 6.792 1.00 95.38 71 LYS A O 1
ATOM 563 N N . TYR A 1 72 ? -1.277 -5.866 6.275 1.00 95.94 72 TYR A N 1
ATOM 564 C CA . TYR A 1 72 ? -1.582 -6.104 4.855 1.00 95.94 72 TYR A CA 1
ATOM 565 C C . TYR A 1 72 ? -0.343 -6.458 4.032 1.00 95.94 72 TYR A C 1
ATOM 567 O O . TYR A 1 72 ? -0.445 -7.099 2.987 1.00 95.94 72 TYR A O 1
ATOM 575 N N . VAL A 1 73 ? 0.837 -6.034 4.487 1.00 95.12 73 VAL A N 1
ATOM 576 C CA . VAL A 1 73 ? 2.108 -6.295 3.812 1.00 95.12 73 VAL A CA 1
ATOM 577 C C . VAL A 1 73 ? 3.122 -6.800 4.828 1.00 95.12 73 VAL A C 1
ATOM 579 O O . VAL A 1 73 ? 3.233 -6.244 5.909 1.00 95.12 73 VAL A O 1
ATOM 582 N N . SER A 1 74 ? 3.914 -7.801 4.465 1.00 94.81 74 SER A N 1
ATOM 583 C CA . SER A 1 74 ? 5.121 -8.169 5.211 1.00 94.81 74 SER A CA 1
ATOM 584 C C . SER A 1 74 ? 6.308 -8.244 4.268 1.00 94.81 74 SER A C 1
ATOM 586 O O . SER A 1 74 ? 6.165 -8.616 3.103 1.00 94.81 74 SER A O 1
ATOM 588 N N . ARG A 1 75 ? 7.500 -7.906 4.756 1.00 92.69 75 ARG A N 1
ATOM 589 C CA . ARG A 1 75 ? 8.742 -7.990 3.984 1.00 92.69 75 ARG A CA 1
ATOM 590 C C . ARG A 1 75 ? 9.685 -9.009 4.597 1.00 92.69 75 ARG A C 1
ATOM 592 O O . ARG A 1 75 ? 9.829 -9.087 5.817 1.00 92.69 75 ARG A O 1
ATOM 599 N N . LYS A 1 76 ? 10.377 -9.756 3.741 1.00 91.94 76 LYS A N 1
ATOM 600 C CA . LYS A 1 76 ? 11.549 -10.544 4.130 1.00 91.94 76 LYS A CA 1
ATOM 601 C C . LYS A 1 76 ? 12.758 -10.055 3.359 1.00 91.94 76 LYS A C 1
ATOM 603 O O . LYS A 1 76 ? 12.696 -9.910 2.140 1.00 91.94 76 LYS A O 1
ATOM 608 N N . LYS A 1 77 ? 13.855 -9.840 4.078 1.00 91.00 77 LYS A N 1
ATOM 609 C CA . LYS A 1 77 ? 15.160 -9.607 3.472 1.00 91.00 77 LYS A CA 1
ATOM 610 C C . LYS A 1 77 ? 15.739 -10.947 3.027 1.00 91.00 77 LYS A C 1
ATOM 612 O O . LYS A 1 77 ? 15.772 -11.894 3.813 1.00 91.00 77 LYS A O 1
ATOM 617 N N . LEU A 1 78 ? 16.129 -11.024 1.764 1.00 89.44 78 LEU A N 1
ATOM 618 C CA . LEU A 1 78 ? 16.815 -12.167 1.179 1.00 89.44 78 LEU A CA 1
ATOM 619 C C . LEU A 1 78 ? 18.327 -12.080 1.445 1.00 89.44 78 LEU A C 1
ATOM 621 O O . LEU A 1 78 ? 18.843 -11.040 1.860 1.00 89.44 78 LEU A O 1
ATOM 625 N N . ALA A 1 79 ? 19.040 -13.185 1.211 1.00 90.25 79 ALA A N 1
ATOM 626 C CA . ALA A 1 79 ? 20.485 -13.276 1.440 1.00 90.25 79 ALA A CA 1
ATOM 627 C C . ALA A 1 79 ? 21.306 -12.347 0.525 1.00 90.25 79 ALA A C 1
ATOM 629 O O . ALA A 1 79 ? 22.368 -11.881 0.921 1.00 90.25 79 ALA A O 1
ATOM 630 N N . ASP A 1 80 ? 20.789 -12.038 -0.664 1.00 90.31 80 ASP A N 1
ATOM 631 C CA . ASP A 1 80 ? 21.371 -11.096 -1.629 1.00 90.31 80 ASP A CA 1
ATOM 632 C C . ASP A 1 80 ? 21.154 -9.616 -1.243 1.00 90.31 80 ASP A C 1
ATOM 634 O O . ASP A 1 80 ? 21.628 -8.714 -1.927 1.00 90.31 80 ASP A O 1
ATOM 638 N N . GLY A 1 81 ? 20.430 -9.351 -0.149 1.00 85.75 81 GLY A N 1
ATOM 639 C CA . GLY A 1 81 ? 20.086 -8.009 0.312 1.00 85.75 81 GLY A CA 1
ATOM 640 C C . GLY A 1 81 ? 18.773 -7.456 -0.248 1.00 85.75 81 GLY A C 1
ATOM 641 O O . GLY A 1 81 ? 18.317 -6.416 0.237 1.00 85.75 81 GLY A O 1
ATOM 642 N N . SER A 1 82 ? 18.132 -8.149 -1.191 1.00 85.75 82 SER A N 1
ATOM 643 C CA . SER A 1 82 ? 16.850 -7.757 -1.781 1.00 85.75 82 SER A CA 1
ATOM 644 C C . SER A 1 82 ? 15.688 -7.922 -0.791 1.00 85.75 82 SER A C 1
ATOM 646 O O . SER A 1 82 ? 15.750 -8.706 0.160 1.00 85.75 82 SER A O 1
ATOM 648 N N . LEU A 1 83 ? 14.589 -7.192 -1.013 1.00 88.69 83 LEU A N 1
ATOM 649 C CA . LEU A 1 83 ? 13.355 -7.314 -0.227 1.00 88.69 83 LEU A CA 1
ATOM 650 C C . LEU A 1 83 ? 12.278 -8.059 -1.018 1.00 88.69 83 LEU A C 1
ATOM 652 O O . LEU A 1 83 ? 11.832 -7.593 -2.063 1.00 88.69 83 LEU A O 1
ATOM 656 N N . CYS A 1 84 ? 11.794 -9.169 -0.468 1.00 89.94 84 CYS A N 1
ATOM 657 C CA . CYS A 1 84 ? 10.575 -9.822 -0.930 1.00 89.94 84 CYS A CA 1
ATOM 658 C C . CYS A 1 84 ? 9.366 -9.282 -0.173 1.00 89.94 84 CYS A C 1
ATOM 660 O O . CYS A 1 84 ? 9.333 -9.329 1.058 1.00 89.94 84 CYS A O 1
ATOM 662 N N . TYR A 1 85 ? 8.359 -8.832 -0.917 1.00 92.19 85 TYR A N 1
ATOM 663 C CA . TYR A 1 85 ? 7.080 -8.373 -0.385 1.00 92.19 85 TYR A CA 1
ATOM 664 C C . TYR A 1 85 ? 6.044 -9.497 -0.442 1.00 92.19 85 TYR A C 1
ATOM 666 O O . TYR A 1 85 ? 5.880 -10.151 -1.469 1.00 92.19 85 TYR A O 1
ATOM 674 N N . TYR A 1 86 ? 5.328 -9.676 0.660 1.00 92.56 86 TYR A N 1
ATOM 675 C CA . TYR A 1 86 ? 4.181 -10.562 0.802 1.00 92.56 86 TYR A CA 1
ATOM 676 C C . TYR A 1 86 ? 2.959 -9.675 1.011 1.00 92.56 86 TYR A C 1
ATOM 678 O O . TYR A 1 86 ? 2.934 -8.899 1.965 1.00 92.56 86 TYR A O 1
ATOM 686 N N . ILE A 1 87 ? 1.995 -9.741 0.094 1.00 93.94 87 ILE A N 1
ATOM 687 C CA . ILE A 1 87 ? 0.802 -8.890 0.088 1.00 93.94 87 ILE A CA 1
ATOM 688 C C . ILE A 1 87 ? -0.415 -9.753 0.388 1.00 93.94 87 ILE A C 1
ATOM 690 O O . ILE A 1 87 ? -0.566 -10.827 -0.193 1.00 93.94 87 ILE A O 1
ATOM 694 N N . PHE A 1 88 ? -1.277 -9.263 1.269 1.00 93.44 88 PHE A N 1
ATOM 695 C CA . PHE A 1 88 ? -2.489 -9.941 1.699 1.00 93.44 88 PHE A CA 1
ATOM 696 C C . PHE A 1 88 ? -3.680 -9.010 1.509 1.00 93.44 88 PHE A C 1
ATOM 698 O O . PHE A 1 88 ? -3.618 -7.833 1.855 1.00 93.44 88 PHE A O 1
ATOM 705 N N . GLU A 1 89 ? -4.773 -9.541 0.975 1.00 91.50 89 GLU A N 1
ATOM 706 C CA . GLU A 1 89 ? -6.056 -8.838 0.942 1.00 91.50 89 GLU A CA 1
ATOM 707 C C . GLU A 1 89 ? -6.752 -8.912 2.305 1.00 91.50 89 GLU A C 1
ATOM 709 O O . GLU A 1 89 ? -7.313 -7.932 2.788 1.00 91.50 89 GLU A O 1
ATOM 714 N N . ASN A 1 90 ? -6.649 -10.065 2.964 1.00 92.50 90 ASN A N 1
ATOM 715 C CA . ASN A 1 90 ? -7.135 -10.281 4.314 1.00 92.50 90 ASN A CA 1
ATOM 716 C C . ASN A 1 90 ? -5.961 -10.280 5.298 1.00 92.50 90 ASN A C 1
ATOM 718 O O . ASN A 1 90 ? -5.205 -11.245 5.402 1.00 92.50 90 ASN A O 1
ATOM 722 N N . LYS A 1 91 ? -5.823 -9.196 6.066 1.00 91.94 91 LYS A N 1
ATOM 723 C CA . LYS A 1 91 ? -4.734 -9.032 7.042 1.00 91.94 91 LYS A CA 1
ATOM 724 C C . LYS A 1 91 ? -4.680 -10.120 8.127 1.00 91.94 91 LYS A C 1
ATOM 726 O O . LYS A 1 91 ? -3.625 -10.316 8.723 1.00 91.94 91 LYS A O 1
ATOM 731 N N . SER A 1 92 ? -5.778 -10.840 8.379 1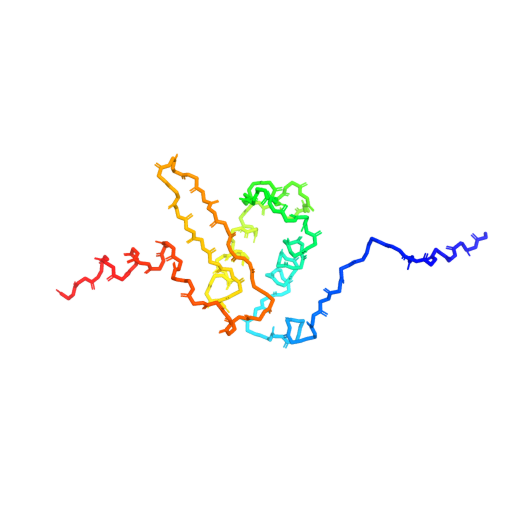.00 90.94 92 SER A N 1
ATOM 732 C CA . SER A 1 92 ? -5.819 -11.956 9.340 1.00 90.94 92 SER A CA 1
ATOM 733 C C . SER A 1 92 ? -5.045 -13.190 8.862 1.00 90.94 92 SER A C 1
ATOM 735 O O . SER A 1 92 ? -4.654 -14.021 9.675 1.00 90.94 92 SER A O 1
ATOM 737 N N . GLU A 1 93 ? -4.805 -13.315 7.556 1.00 92.25 93 GLU A N 1
ATOM 738 C CA . GLU A 1 93 ? -4.041 -14.422 6.963 1.00 92.25 93 GLU A CA 1
ATOM 739 C C . GLU A 1 93 ? -2.527 -14.193 7.051 1.00 92.25 93 GLU A C 1
ATOM 741 O O . GLU A 1 93 ? -1.727 -15.120 6.884 1.00 92.25 93 GLU A O 1
ATOM 746 N N . ASN A 1 94 ? -2.115 -12.958 7.341 1.00 93.94 94 ASN A N 1
ATOM 747 C CA . ASN A 1 94 ? -0.715 -12.600 7.419 1.00 93.94 94 ASN A CA 1
ATOM 748 C C . ASN A 1 94 ? -0.093 -13.024 8.758 1.00 93.94 94 ASN A C 1
ATOM 750 O O . ASN A 1 94 ? -0.149 -12.312 9.763 1.00 93.94 94 ASN A O 1
ATOM 754 N N . ASN A 1 95 ? 0.573 -14.177 8.729 1.00 91.94 95 ASN A N 1
ATOM 755 C CA . ASN A 1 95 ? 1.357 -14.720 9.842 1.00 91.94 95 ASN A CA 1
ATOM 756 C C . ASN A 1 95 ? 2.868 -14.455 9.697 1.00 91.94 95 ASN A C 1
ATOM 758 O O . ASN A 1 95 ? 3.686 -15.038 10.410 1.00 91.94 95 ASN A O 1
ATOM 762 N N . ILE A 1 96 ? 3.270 -13.609 8.744 1.00 91.75 96 ILE A N 1
ATOM 763 C CA . ILE A 1 96 ? 4.677 -13.329 8.456 1.00 91.75 96 ILE A CA 1
ATOM 764 C C . ILE A 1 96 ? 5.137 -12.131 9.283 1.00 91.75 96 ILE A C 1
ATOM 766 O O . ILE A 1 96 ? 4.661 -11.016 9.085 1.00 91.75 96 ILE A O 1
ATOM 770 N N . ILE A 1 97 ? 6.135 -12.347 10.141 1.00 87.50 97 ILE A N 1
ATOM 771 C CA . ILE A 1 97 ? 6.818 -11.268 10.867 1.00 87.50 97 ILE A CA 1
ATOM 772 C C . ILE A 1 97 ? 7.680 -10.470 9.881 1.00 87.50 97 ILE A C 1
ATOM 774 O O . ILE A 1 97 ? 8.569 -11.040 9.237 1.00 87.50 97 ILE A O 1
ATOM 778 N N . ASP A 1 98 ? 7.429 -9.163 9.776 1.00 92.12 98 ASP A N 1
ATOM 779 C CA . ASP A 1 98 ? 8.215 -8.256 8.936 1.00 92.12 98 ASP A CA 1
ATOM 780 C C . ASP A 1 98 ? 9.668 -8.187 9.424 1.00 92.12 98 ASP A C 1
ATOM 782 O O . ASP A 1 98 ? 9.953 -8.164 10.625 1.00 92.12 98 ASP A O 1
ATOM 786 N N . CYS A 1 99 ? 10.615 -8.146 8.488 1.00 87.88 99 CYS A N 1
ATOM 787 C CA . CYS A 1 99 ? 12.033 -8.136 8.832 1.00 87.88 99 CYS A CA 1
ATOM 788 C C . CYS A 1 99 ? 12.458 -6.916 9.663 1.00 87.88 99 CYS A C 1
ATOM 790 O O . CYS A 1 99 ? 13.436 -7.022 10.396 1.00 87.88 99 CYS A O 1
ATOM 792 N N . TYR A 1 100 ? 11.739 -5.790 9.591 1.00 79.62 100 TYR A N 1
ATOM 793 C CA . TYR A 1 100 ? 12.069 -4.589 10.361 1.00 79.62 100 TYR A CA 1
ATOM 794 C C . TYR A 1 100 ? 11.422 -4.557 11.751 1.00 79.62 100 TYR A C 1
ATOM 796 O O . TYR A 1 100 ? 11.950 -3.895 12.641 1.00 79.62 100 TYR A O 1
ATOM 804 N N . GLU A 1 101 ? 10.336 -5.301 11.981 1.00 74.56 101 GLU A N 1
ATOM 805 C CA . GLU A 1 101 ? 9.746 -5.428 13.324 1.00 74.56 101 GLU A CA 1
ATOM 806 C C . GLU A 1 101 ? 10.637 -6.245 14.267 1.00 74.56 101 GLU A C 1
ATOM 808 O O . GLU A 1 101 ? 10.687 -5.975 15.464 1.00 74.56 101 GLU A O 1
ATOM 813 N N . LYS A 1 102 ? 11.401 -7.208 13.735 1.00 60.59 102 LYS A N 1
ATOM 814 C CA . LYS A 1 102 ? 12.369 -7.978 14.533 1.00 60.59 102 LYS A CA 1
ATOM 815 C C . LYS A 1 102 ? 13.480 -7.107 15.116 1.00 60.59 102 LYS A C 1
ATOM 817 O O . LYS A 1 102 ? 13.857 -7.317 16.260 1.00 60.59 102 LYS A O 1
ATOM 822 N N . ILE A 1 103 ? 13.971 -6.136 14.347 1.00 60.31 103 ILE A N 1
ATOM 823 C CA . ILE A 1 103 ? 15.117 -5.295 14.726 1.00 60.31 103 ILE A CA 1
ATOM 824 C C . ILE A 1 103 ? 14.721 -4.332 15.855 1.00 60.31 103 ILE A C 1
ATOM 826 O O . ILE A 1 103 ? 15.440 -4.214 16.840 1.00 60.31 103 ILE A O 1
ATOM 830 N N . ALA A 1 104 ? 13.526 -3.735 15.782 1.00 55.81 104 ALA A N 1
ATOM 831 C CA . ALA A 1 104 ? 13.021 -2.835 16.824 1.00 55.81 104 ALA A CA 1
ATOM 832 C C . ALA A 1 104 ? 12.849 -3.520 18.195 1.00 55.81 104 ALA A C 1
ATOM 834 O O . ALA A 1 104 ? 13.027 -2.885 19.229 1.00 55.81 104 ALA A O 1
ATOM 835 N N . ASN A 1 105 ? 12.543 -4.822 18.208 1.00 54.38 105 ASN A N 1
ATOM 836 C CA . ASN A 1 105 ? 12.425 -5.614 19.437 1.00 54.38 105 ASN A CA 1
ATOM 837 C C . ASN A 1 105 ? 13.776 -6.164 19.942 1.00 54.38 105 ASN A C 1
ATOM 839 O O . ASN A 1 105 ? 13.827 -6.740 21.024 1.00 54.38 105 ASN A O 1
ATOM 843 N N . GLN A 1 106 ? 14.855 -6.022 19.164 1.00 52.50 106 GLN A N 1
ATOM 844 C CA . GLN A 1 106 ? 16.216 -6.431 19.536 1.00 52.50 106 GLN A CA 1
ATOM 845 C C . GLN A 1 106 ? 17.066 -5.262 20.063 1.00 52.50 106 GLN A C 1
ATOM 847 O O . GLN A 1 106 ? 18.018 -5.502 20.796 1.00 52.50 106 GLN A O 1
ATOM 852 N N . GLU A 1 107 ? 16.718 -4.013 19.735 1.00 49.00 107 GLU A N 1
ATOM 853 C CA . GLU A 1 107 ? 17.449 -2.803 20.159 1.00 49.00 107 GLU A CA 1
ATOM 854 C C . GLU A 1 107 ? 16.989 -2.219 21.505 1.00 49.00 107 GLU A C 1
ATOM 856 O O . GLU A 1 107 ? 17.542 -1.219 21.953 1.00 49.00 107 GLU A O 1
ATOM 861 N N . ASN A 1 108 ? 16.019 -2.844 22.179 1.00 51.31 108 ASN A N 1
ATOM 862 C CA . ASN A 1 108 ? 15.615 -2.449 23.529 1.00 51.31 108 ASN A CA 1
ATOM 863 C C . ASN A 1 108 ? 15.557 -3.665 24.474 1.00 51.31 108 ASN A C 1
ATOM 865 O O . ASN A 1 108 ? 14.471 -4.061 24.910 1.00 51.31 108 ASN A O 1
ATOM 869 N N . PRO A 1 109 ? 16.701 -4.314 24.770 1.00 43.09 109 PRO A N 1
ATOM 870 C CA . PRO A 1 109 ? 16.788 -5.132 25.965 1.00 43.09 109 PRO A CA 1
ATOM 871 C C . PRO A 1 109 ? 16.742 -4.175 27.165 1.00 43.09 109 PRO A C 1
ATOM 873 O O . PRO A 1 109 ? 17.405 -3.139 27.146 1.00 43.09 109 PRO A O 1
ATOM 876 N N . ASN A 1 110 ? 15.917 -4.491 28.164 1.00 44.28 110 ASN A N 1
ATOM 877 C CA . ASN A 1 110 ? 15.995 -3.855 29.484 1.00 44.28 110 ASN A CA 1
ATOM 878 C C . ASN A 1 110 ? 17.443 -3.729 29.976 1.00 44.28 110 ASN A C 1
ATOM 880 O O . ASN A 1 110 ? 18.203 -4.708 29.783 1.00 44.28 110 ASN A O 1
#

Organism: NCBI:txid596323

Radius of gyration: 16.26 Å; chains: 1; bounding box: 42×27×59 Å

pLDDT: mean 86.27, std 13.34, range [43.09, 96.88]

Sequence (110 aa):
MKTIMKKNDNFTIIANNLILDNSISWKAKSILIYMLSRPKGWSYNAAEISKHSKDGINAVYSGLKELVKAKYVSRKKLADGSLCYYIFENKSENNIIDCYEKIANQENPN